Protein AF-A0A971NUX9-F1 (afdb_monomer)

Sequence (114 aa):
MGYSESRTAERAVGTKKGRVLIMQSSAEVLGSEVVYRLYRAKQAGEYVYLIYAGYKRERVYCAAGKSRDMAESIFSAVVKGRVTPCTLPCIVSDLLPDAAEEEAAVFEMYYKAN

Structure (mmCIF, N/CA/C/O backbone):
data_AF-A0A971NUX9-F1
#
_entry.id   AF-A0A971NUX9-F1
#
loop_
_atom_site.group_PDB
_atom_site.id
_atom_site.type_symbol
_atom_site.label_atom_id
_atom_site.label_alt_id
_atom_site.label_comp_id
_atom_site.label_asym_id
_atom_site.label_entity_id
_atom_site.label_seq_id
_atom_site.pdbx_PDB_ins_code
_atom_site.Cartn_x
_atom_site.Cartn_y
_atom_site.Cartn_z
_atom_site.occupancy
_atom_site.B_iso_or_equiv
_atom_site.auth_seq_id
_atom_site.auth_comp_id
_atom_site.auth_asym_id
_atom_site.auth_atom_id
_atom_site.pdbx_PDB_model_num
ATOM 1 N N . MET A 1 1 ? 22.437 -26.660 16.189 1.00 40.50 1 MET A N 1
ATOM 2 C CA . MET A 1 1 ? 21.666 -26.104 15.056 1.00 40.50 1 MET A CA 1
ATOM 3 C C . MET A 1 1 ? 20.759 -25.023 15.617 1.00 40.50 1 MET A C 1
ATOM 5 O O . MET A 1 1 ? 19.780 -25.350 16.269 1.00 40.50 1 MET A O 1
ATOM 9 N N . GLY A 1 2 ? 21.177 -23.760 15.517 1.00 33.19 2 GLY A N 1
ATOM 10 C CA . GLY A 1 2 ? 20.457 -22.628 16.102 1.00 33.19 2 GLY A CA 1
ATOM 11 C C . GLY A 1 2 ? 19.530 -21.994 15.073 1.00 33.19 2 GLY A C 1
ATOM 12 O O . GLY A 1 2 ? 20.000 -21.538 14.035 1.00 33.19 2 GLY A O 1
ATOM 13 N N . TYR A 1 3 ? 18.232 -21.966 15.363 1.00 34.09 3 TYR A N 1
ATOM 14 C CA . TYR A 1 3 ? 17.272 -21.148 14.631 1.00 34.09 3 TYR A CA 1
ATOM 15 C C . TYR A 1 3 ? 17.392 -19.711 15.145 1.00 34.09 3 TYR A C 1
ATOM 17 O O . TYR A 1 3 ? 17.037 -19.413 16.283 1.00 34.09 3 TYR A O 1
ATOM 25 N N . SER A 1 4 ? 17.957 -18.830 14.321 1.00 38.81 4 SER A N 1
ATOM 26 C CA . SER A 1 4 ? 17.945 -17.389 14.560 1.00 38.81 4 SER A CA 1
ATOM 27 C C . SER A 1 4 ? 16.582 -16.847 14.135 1.00 38.81 4 SER A C 1
ATOM 29 O O . SER A 1 4 ? 16.352 -16.527 12.970 1.00 38.81 4 SER A O 1
ATOM 31 N N . GLU A 1 5 ? 15.661 -16.755 15.092 1.00 40.62 5 GLU A N 1
ATOM 32 C CA . GLU A 1 5 ? 14.496 -15.882 14.975 1.00 40.62 5 GLU A CA 1
ATOM 33 C C . GLU A 1 5 ? 14.987 -14.432 15.026 1.00 40.62 5 GLU A C 1
ATOM 35 O O . GLU A 1 5 ? 15.156 -13.831 16.089 1.00 40.62 5 GLU A O 1
ATOM 40 N N . SER A 1 6 ? 15.251 -13.859 13.854 1.00 41.44 6 SER A N 1
ATOM 41 C CA . SER A 1 6 ? 15.461 -12.421 13.715 1.00 41.44 6 SER A CA 1
ATOM 42 C C . SER A 1 6 ? 14.126 -11.710 13.936 1.00 41.44 6 SER A C 1
ATOM 44 O O . SER A 1 6 ? 13.395 -11.402 12.999 1.00 41.44 6 SER A O 1
ATOM 46 N N . ARG A 1 7 ? 13.786 -11.472 15.207 1.00 37.00 7 ARG A N 1
ATOM 47 C CA . ARG A 1 7 ? 12.741 -10.526 15.609 1.00 37.00 7 ARG A CA 1
ATOM 48 C C . ARG A 1 7 ? 13.240 -9.119 15.297 1.00 37.00 7 ARG A C 1
ATOM 50 O O . ARG A 1 7 ? 13.828 -8.455 16.150 1.00 37.00 7 ARG A O 1
ATOM 57 N N . THR A 1 8 ? 13.026 -8.666 14.068 1.00 39.88 8 THR A N 1
ATOM 58 C CA . THR A 1 8 ? 13.228 -7.264 13.708 1.00 39.88 8 THR A CA 1
ATOM 59 C C . THR A 1 8 ? 12.157 -6.451 14.425 1.00 39.88 8 THR A C 1
ATOM 61 O O . THR A 1 8 ? 11.031 -6.321 13.959 1.00 39.88 8 THR A O 1
ATOM 64 N N . ALA A 1 9 ? 12.489 -5.954 15.615 1.00 36.78 9 ALA A N 1
ATOM 65 C CA . ALA A 1 9 ? 11.682 -4.977 16.322 1.00 36.78 9 ALA A CA 1
ATOM 66 C C . ALA A 1 9 ? 11.642 -3.691 15.480 1.00 36.78 9 ALA A C 1
ATOM 68 O O . ALA A 1 9 ? 12.555 -2.864 15.541 1.00 36.78 9 ALA A O 1
ATOM 69 N N . GLU A 1 10 ? 10.601 -3.545 14.659 1.00 39.03 10 GLU A N 1
ATOM 70 C CA . GLU A 1 10 ? 10.302 -2.321 13.923 1.00 39.03 10 GLU A CA 1
ATOM 71 C C . GLU A 1 10 ? 10.080 -1.189 14.933 1.00 39.03 10 GLU A C 1
ATOM 73 O O . GLU A 1 10 ? 9.022 -1.037 15.548 1.00 39.03 10 GLU A O 1
ATOM 78 N N . ARG A 1 11 ? 11.128 -0.384 15.144 1.00 37.56 11 ARG A N 1
ATOM 79 C CA . ARG A 1 11 ? 11.009 0.918 15.794 1.00 37.56 11 ARG A CA 1
ATOM 80 C C . ARG A 1 11 ? 10.083 1.763 14.931 1.00 37.56 11 ARG A C 1
ATOM 82 O O . ARG A 1 11 ? 10.495 2.317 13.919 1.00 37.56 11 ARG A O 1
ATOM 89 N N . ALA A 1 12 ? 8.840 1.858 15.374 1.00 43.50 12 ALA A N 1
ATOM 90 C CA . ALA A 1 12 ? 7.832 2.809 14.945 1.00 43.50 12 ALA A CA 1
ATOM 91 C C . ALA A 1 12 ? 8.410 4.240 14.907 1.00 43.50 12 ALA A C 1
ATOM 93 O O . ALA A 1 12 ? 8.387 4.966 15.903 1.00 43.50 12 ALA A O 1
ATOM 94 N N . VAL A 1 13 ? 8.954 4.660 13.761 1.00 48.12 13 VAL A N 1
ATOM 95 C CA . VAL A 1 13 ? 9.439 6.032 13.572 1.00 48.12 13 VAL A CA 1
ATOM 96 C C . VAL A 1 13 ? 8.214 6.922 13.392 1.00 48.12 13 VAL A C 1
ATOM 98 O O . VAL A 1 13 ? 7.564 6.928 12.343 1.00 48.12 13 VAL A O 1
ATOM 101 N N . GLY A 1 14 ? 7.863 7.650 14.452 1.00 40.53 14 GLY A N 1
ATOM 102 C CA . GLY A 1 14 ? 6.838 8.683 14.406 1.00 40.53 14 GLY A CA 1
ATOM 103 C C . GLY A 1 14 ? 7.258 9.787 13.439 1.00 40.53 14 GLY A C 1
ATOM 104 O O . GLY A 1 14 ? 8.261 10.468 13.640 1.00 40.53 14 GLY A O 1
ATOM 105 N N . THR A 1 15 ? 6.501 9.966 12.363 1.00 53.19 15 THR A N 1
ATOM 106 C CA . THR A 1 15 ? 6.689 11.091 11.441 1.00 53.19 15 THR A CA 1
ATOM 107 C C . THR A 1 15 ? 6.042 12.352 12.024 1.00 53.19 15 THR A C 1
ATOM 109 O O . THR A 1 15 ? 5.046 12.262 12.744 1.00 53.19 15 THR A O 1
ATOM 112 N N . LYS A 1 16 ? 6.550 13.546 11.671 1.00 50.31 16 LYS A N 1
ATOM 113 C CA . LYS A 1 16 ? 6.069 14.872 12.141 1.00 50.31 16 LYS A CA 1
ATOM 114 C C . LYS A 1 16 ? 4.555 15.142 11.958 1.00 50.31 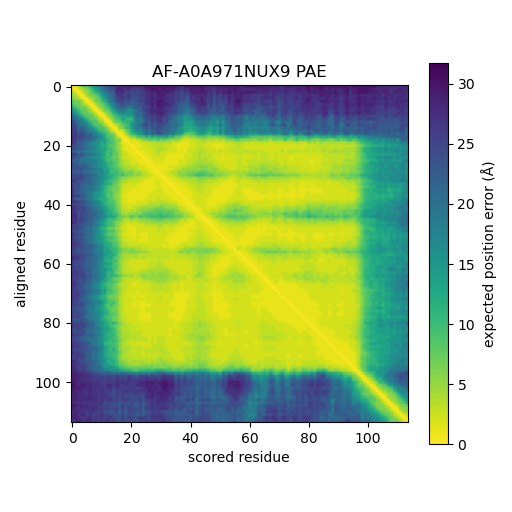16 LYS A C 1
ATOM 116 O O . LYS A 1 16 ? 4.074 16.173 12.403 1.00 50.31 16 LYS A O 1
ATOM 121 N N . LYS A 1 17 ? 3.800 14.244 11.310 1.00 60.34 17 LYS A N 1
ATOM 122 C CA . LYS A 1 17 ? 2.355 14.350 11.033 1.00 60.34 17 LYS A CA 1
ATOM 123 C C . LYS A 1 17 ? 1.483 13.369 11.838 1.00 60.34 17 LYS A C 1
ATOM 125 O O . LYS A 1 17 ? 0.375 13.064 11.410 1.00 60.34 17 LYS A O 1
ATOM 130 N N . GLY A 1 18 ? 1.977 12.820 12.952 1.00 73.75 18 GLY A N 1
ATOM 131 C CA . GLY A 1 18 ? 1.192 11.895 13.787 1.00 73.75 18 GLY A CA 1
ATOM 132 C C . GLY A 1 18 ? 0.951 10.522 13.145 1.00 73.75 18 GLY A C 1
ATOM 133 O O . GLY A 1 18 ? 0.031 9.806 13.535 1.00 73.75 18 GLY A O 1
ATOM 134 N N . ARG A 1 19 ? 1.772 10.152 12.152 1.00 84.25 19 ARG A N 1
ATOM 135 C CA . ARG A 1 19 ? 1.749 8.831 11.511 1.00 84.25 19 ARG A CA 1
ATOM 136 C C . ARG A 1 19 ? 2.948 8.029 11.975 1.00 84.25 19 ARG A C 1
ATOM 138 O O . ARG A 1 19 ? 4.073 8.534 11.949 1.00 84.25 19 ARG A O 1
ATOM 145 N N . VAL A 1 20 ? 2.704 6.788 12.348 1.00 91.00 20 VAL A N 1
ATOM 146 C CA . VAL A 1 20 ? 3.720 5.828 12.753 1.00 91.00 20 VAL A CA 1
ATOM 147 C C . VAL A 1 20 ? 4.027 4.934 11.563 1.00 91.00 20 VAL A C 1
ATOM 149 O O . VAL A 1 20 ? 3.115 4.287 11.054 1.00 91.00 20 VAL A O 1
ATOM 152 N N . LEU A 1 21 ? 5.278 4.917 11.099 1.00 93.94 21 LEU A N 1
ATOM 153 C CA . LEU A 1 21 ? 5.710 3.946 10.093 1.00 93.94 21 LEU A CA 1
ATOM 154 C C . LEU A 1 21 ? 5.670 2.547 10.713 1.00 93.94 21 LEU A C 1
ATOM 156 O O . LEU A 1 21 ? 6.271 2.339 11.766 1.00 93.94 21 LEU A O 1
ATOM 160 N N . ILE A 1 22 ? 4.940 1.639 10.072 1.00 94.44 22 ILE A N 1
ATOM 161 C CA . ILE A 1 22 ? 4.872 0.229 10.450 1.00 94.44 22 ILE A CA 1
ATOM 162 C C . ILE A 1 22 ? 5.873 -0.529 9.596 1.00 94.44 22 ILE A C 1
ATOM 164 O O . ILE A 1 22 ? 6.849 -0.984 10.158 1.00 94.44 22 ILE A O 1
ATOM 168 N N . MET A 1 23 ? 5.701 -0.530 8.267 1.00 94.50 23 MET A N 1
ATOM 169 C CA . MET A 1 23 ? 6.547 -1.281 7.329 1.00 94.50 23 MET A CA 1
ATOM 170 C C . MET A 1 23 ? 7.013 -0.418 6.158 1.00 94.50 23 MET A C 1
ATOM 172 O O . MET A 1 23 ? 6.346 0.547 5.767 1.00 94.50 23 MET A O 1
ATOM 176 N N . GLN A 1 24 ? 8.130 -0.802 5.541 1.00 96.56 24 GLN A N 1
ATOM 177 C CA . GLN A 1 24 ? 8.620 -0.219 4.294 1.00 96.56 24 GLN A CA 1
ATOM 178 C C . GLN A 1 24 ? 9.132 -1.314 3.356 1.00 96.56 24 GLN A C 1
ATOM 180 O O . GLN A 1 24 ? 9.759 -2.275 3.791 1.00 96.56 24 GLN A O 1
ATOM 185 N N . SER A 1 25 ? 8.904 -1.133 2.059 1.00 97.19 25 SER A N 1
ATOM 186 C CA . SER A 1 25 ? 9.489 -1.961 1.007 1.00 97.19 25 SER A CA 1
ATOM 187 C C . SER A 1 25 ? 9.759 -1.118 -0.240 1.00 97.19 25 SER A C 1
ATOM 189 O O . SER A 1 25 ? 9.328 0.037 -0.323 1.00 97.19 25 SER A O 1
ATOM 191 N N . SER A 1 26 ? 10.458 -1.683 -1.214 1.00 95.56 26 SER A N 1
ATOM 192 C CA . SER A 1 26 ? 10.591 -1.094 -2.540 1.00 95.56 26 SER A CA 1
ATOM 193 C C . SER A 1 26 ? 10.604 -2.163 -3.627 1.00 95.56 26 SER A C 1
ATOM 195 O O . SER A 1 26 ? 10.875 -3.336 -3.369 1.00 95.56 26 SER A O 1
ATOM 197 N N . ALA A 1 27 ? 10.243 -1.763 -4.844 1.00 93.94 27 ALA A N 1
ATOM 198 C CA . ALA A 1 27 ? 10.303 -2.621 -6.021 1.00 93.94 27 ALA A CA 1
ATOM 199 C C . ALA A 1 27 ? 10.708 -1.808 -7.251 1.00 93.94 27 ALA A C 1
ATOM 201 O O . ALA A 1 27 ? 10.380 -0.628 -7.357 1.00 93.94 27 ALA A O 1
ATOM 202 N N . GLU A 1 28 ? 11.377 -2.446 -8.205 1.00 94.12 28 GLU A N 1
ATOM 203 C CA . GLU A 1 28 ? 11.738 -1.814 -9.471 1.00 94.12 28 GLU A CA 1
ATOM 204 C C . GLU A 1 28 ? 10.615 -1.969 -10.509 1.00 94.12 28 GLU A C 1
ATOM 206 O O . GLU A 1 28 ? 10.140 -3.079 -10.782 1.00 94.12 28 GLU A O 1
ATOM 211 N N . VAL A 1 29 ? 10.198 -0.846 -11.101 1.00 91.06 29 VAL A N 1
ATOM 212 C CA . VAL A 1 29 ? 9.187 -0.773 -12.163 1.00 91.06 29 VAL A CA 1
ATOM 213 C C . VAL A 1 29 ? 9.697 0.115 -13.292 1.00 91.06 29 VAL A C 1
ATOM 215 O O . VAL A 1 29 ? 9.933 1.311 -13.106 1.00 91.06 29 VAL A O 1
ATOM 218 N N . LEU A 1 30 ? 9.852 -0.471 -14.484 1.00 88.81 30 LEU A N 1
ATOM 219 C CA . LEU A 1 30 ? 10.307 0.221 -15.699 1.00 88.81 30 LEU A CA 1
ATOM 220 C C . LEU A 1 30 ? 11.596 1.043 -15.472 1.00 88.81 30 LEU A C 1
ATOM 222 O O . LEU A 1 30 ? 11.673 2.211 -15.858 1.00 88.81 30 LEU A O 1
ATOM 226 N N . GLY A 1 31 ? 12.586 0.449 -14.796 1.00 89.88 31 GLY A N 1
ATOM 227 C CA . GLY A 1 31 ? 13.889 1.075 -14.537 1.00 89.88 31 GLY A CA 1
ATOM 228 C C . GLY A 1 31 ? 13.860 2.204 -13.502 1.00 89.88 31 GLY A C 1
ATOM 229 O O . GLY A 1 31 ? 14.701 3.100 -13.522 1.00 89.88 31 GLY A O 1
ATOM 230 N N . SER A 1 32 ? 12.854 2.246 -12.630 1.00 92.50 32 SER A N 1
ATOM 231 C CA . SER A 1 32 ? 12.783 3.208 -11.528 1.00 92.50 32 SER A CA 1
ATOM 232 C C . SER A 1 32 ? 12.212 2.552 -10.276 1.00 92.50 32 SER A C 1
ATOM 234 O O . SER A 1 32 ? 11.390 1.642 -10.357 1.00 92.50 32 SER A O 1
ATOM 236 N N . GLU A 1 33 ? 12.647 3.019 -9.110 1.00 95.00 33 GLU A N 1
ATOM 237 C CA . GLU A 1 33 ? 12.195 2.489 -7.826 1.00 95.00 33 GLU A CA 1
ATOM 238 C C . GLU A 1 33 ? 10.798 3.017 -7.470 1.00 95.00 33 GLU A C 1
ATOM 240 O O . GLU A 1 33 ? 10.525 4.221 -7.539 1.00 95.00 33 GLU A O 1
ATOM 245 N N . VAL A 1 34 ? 9.920 2.104 -7.058 1.00 95.75 34 VAL A N 1
ATOM 246 C CA . VAL A 1 34 ? 8.693 2.407 -6.324 1.00 95.75 34 VAL A CA 1
ATOM 247 C C . VAL A 1 34 ? 8.957 2.156 -4.844 1.00 95.75 34 VAL A C 1
ATOM 249 O O . VAL A 1 34 ? 9.335 1.051 -4.460 1.00 95.75 34 VAL A O 1
ATOM 252 N N . VAL A 1 35 ? 8.726 3.163 -4.008 1.00 96.69 35 VAL A N 1
ATOM 253 C CA . VAL A 1 35 ? 8.846 3.062 -2.549 1.00 96.69 35 VAL A CA 1
ATOM 254 C C . VAL A 1 35 ? 7.463 2.874 -1.943 1.00 96.69 35 VAL A C 1
ATOM 256 O O . VAL A 1 35 ? 6.595 3.734 -2.110 1.00 96.69 35 VAL A O 1
ATOM 259 N N . TYR A 1 36 ? 7.289 1.803 -1.175 1.00 96.88 36 TYR A N 1
ATOM 260 C CA . TYR A 1 36 ? 6.056 1.479 -0.466 1.00 96.88 36 TYR A CA 1
ATOM 261 C C . TYR A 1 36 ? 6.233 1.667 1.032 1.00 96.88 36 TYR A C 1
ATOM 263 O O . TYR A 1 36 ? 7.239 1.241 1.604 1.00 96.88 36 TYR A O 1
ATOM 271 N N . ARG A 1 37 ? 5.250 2.271 1.699 1.00 97.31 37 ARG A N 1
ATOM 272 C CA . ARG A 1 37 ? 5.251 2.391 3.162 1.00 97.31 37 ARG A CA 1
ATOM 273 C C . ARG A 1 37 ? 3.867 2.154 3.732 1.00 97.31 37 ARG A C 1
ATOM 275 O O . ARG A 1 37 ? 2.901 2.723 3.236 1.00 97.31 37 ARG A O 1
ATOM 282 N N . LEU A 1 38 ? 3.788 1.374 4.800 1.00 96.00 38 LEU A N 1
ATOM 283 C CA . LEU A 1 38 ? 2.578 1.207 5.591 1.00 96.00 38 LEU A CA 1
ATOM 284 C C . LEU A 1 38 ? 2.680 2.073 6.841 1.00 96.00 38 LEU A C 1
ATOM 286 O O . LEU A 1 38 ? 3.637 1.969 7.608 1.00 96.00 38 LEU A O 1
ATOM 290 N N . TYR A 1 39 ? 1.680 2.913 7.065 1.00 95.00 39 TYR A N 1
ATOM 291 C CA . TYR A 1 39 ? 1.591 3.779 8.228 1.00 95.00 39 TYR A CA 1
ATOM 292 C C . TYR A 1 39 ? 0.355 3.457 9.058 1.00 95.00 39 TYR A C 1
ATOM 294 O O . TYR A 1 39 ? -0.703 3.177 8.508 1.00 95.00 39 TYR A O 1
ATOM 302 N N . ARG A 1 40 ? 0.456 3.629 10.376 1.00 93.44 40 ARG A N 1
ATOM 303 C CA . ARG A 1 40 ? -0.692 3.774 11.274 1.00 93.44 40 ARG A CA 1
ATOM 304 C C . ARG A 1 40 ? -0.877 5.250 11.607 1.00 93.44 40 ARG A C 1
ATOM 306 O O . ARG A 1 40 ? 0.061 5.901 12.072 1.00 93.44 40 ARG A O 1
ATOM 313 N N . ALA A 1 41 ? -2.069 5.784 11.397 1.00 90.31 41 ALA A N 1
ATOM 314 C CA . ALA A 1 41 ? -2.429 7.159 11.726 1.00 90.31 41 ALA A CA 1
ATOM 315 C C . ALA A 1 41 ? -3.639 7.170 12.663 1.00 90.31 41 ALA A C 1
ATOM 317 O O . ALA A 1 41 ? -4.459 6.261 12.617 1.00 90.31 41 ALA A O 1
ATOM 318 N N . LYS A 1 42 ? -3.752 8.195 13.511 1.00 86.94 42 LYS A N 1
ATOM 319 C CA . LYS A 1 42 ? -4.971 8.435 14.290 1.00 86.94 42 LYS A CA 1
ATOM 320 C C . LYS A 1 42 ? -5.828 9.467 13.555 1.00 86.94 42 LYS A C 1
ATOM 322 O O . LYS A 1 42 ? -5.345 10.571 13.307 1.00 86.94 42 LYS A O 1
ATOM 327 N N . GLN A 1 43 ? -7.059 9.120 13.194 1.00 79.31 43 GLN A N 1
ATOM 328 C CA . GLN A 1 43 ? -8.032 10.002 12.541 1.00 79.31 43 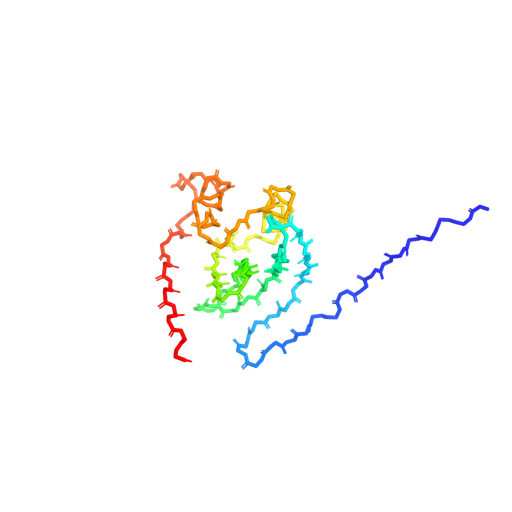GLN A CA 1
ATOM 329 C C . GLN A 1 43 ? -9.358 9.937 13.297 1.00 79.31 43 GLN A C 1
ATOM 331 O O . GLN A 1 43 ? -9.813 8.853 13.632 1.0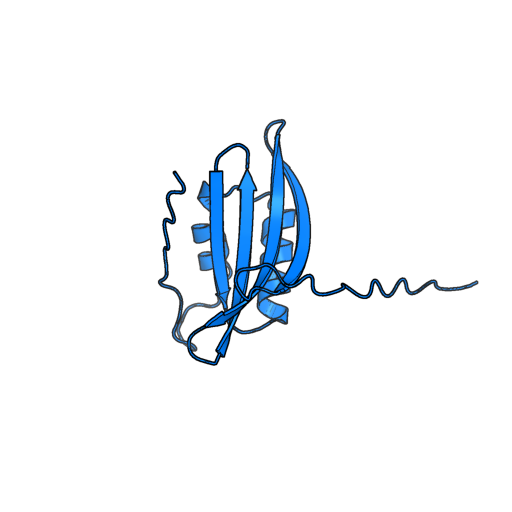0 79.31 43 GLN A O 1
ATOM 336 N N . ALA A 1 44 ? -9.947 11.094 13.613 1.00 80.81 44 ALA A N 1
ATOM 337 C CA . ALA A 1 44 ? -11.228 11.194 14.330 1.00 80.81 44 ALA A CA 1
ATOM 338 C C . ALA A 1 44 ? -11.328 10.348 15.626 1.00 80.81 44 ALA A C 1
ATOM 340 O O . ALA A 1 44 ? -12.406 9.932 16.024 1.00 80.81 44 ALA A O 1
ATOM 341 N N . GLY A 1 45 ? -10.201 10.103 16.306 1.00 81.44 45 GLY A N 1
ATOM 342 C CA . GLY A 1 45 ? -10.152 9.283 17.524 1.00 81.44 45 GLY A CA 1
ATOM 343 C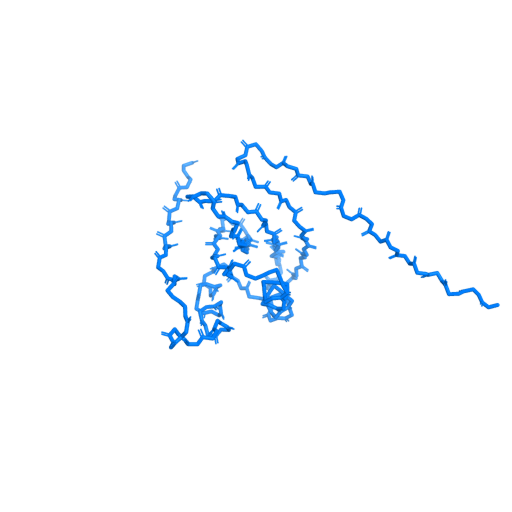 C . GLY A 1 45 ? -9.814 7.809 17.290 1.00 81.44 45 GLY A C 1
ATOM 344 O O . GLY A 1 45 ? -9.344 7.160 18.224 1.00 81.44 45 GLY A O 1
ATOM 345 N N . GLU A 1 46 ? -9.915 7.323 16.056 1.00 83.94 46 GLU A N 1
ATOM 346 C CA . GLU A 1 46 ? -9.665 5.932 15.674 1.00 83.94 46 GLU A CA 1
ATOM 347 C C . GLU A 1 46 ? -8.310 5.749 14.984 1.00 83.94 46 GLU A C 1
ATOM 349 O O . GLU A 1 46 ? -7.717 6.697 14.462 1.00 83.94 46 GLU A O 1
ATOM 354 N N . TYR A 1 47 ? -7.795 4.519 14.989 1.00 87.62 47 TYR A N 1
ATOM 355 C CA . TYR A 1 47 ? -6.600 4.169 14.227 1.00 87.62 47 TYR A CA 1
ATOM 356 C C . TYR A 1 47 ? -6.982 3.686 12.831 1.00 87.62 47 TYR A C 1
ATOM 358 O O . TYR A 1 47 ? -7.798 2.784 12.678 1.00 87.62 47 TYR A O 1
ATOM 366 N N . VAL A 1 48 ? -6.334 4.263 11.824 1.00 90.75 48 VAL A N 1
ATOM 367 C CA . VAL A 1 48 ? -6.465 3.875 10.419 1.00 90.75 48 VAL A CA 1
ATOM 368 C C . VAL A 1 48 ? -5.095 3.553 9.842 1.00 90.75 48 VAL A C 1
ATOM 370 O O . VAL A 1 48 ? -4.079 4.154 10.222 1.00 90.75 48 VAL A O 1
ATOM 373 N N . TYR A 1 49 ? -5.065 2.610 8.909 1.00 93.00 49 TYR A N 1
ATOM 374 C CA . TYR A 1 49 ? -3.853 2.196 8.221 1.00 93.00 49 TYR A CA 1
ATOM 375 C C . TYR A 1 49 ? -3.809 2.798 6.820 1.00 93.00 49 TYR A C 1
ATOM 377 O O . TYR A 1 49 ? -4.791 2.783 6.082 1.00 93.00 49 TYR A O 1
ATOM 385 N N . LEU A 1 50 ? -2.661 3.372 6.464 1.00 93.38 50 LEU A N 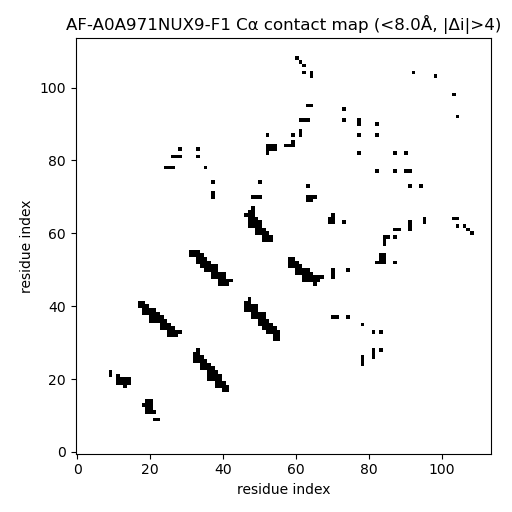1
ATOM 386 C CA . LEU A 1 50 ? -2.451 4.078 5.205 1.00 93.38 50 LEU A CA 1
ATOM 387 C C . LEU A 1 50 ? -1.278 3.454 4.456 1.00 93.38 50 LEU A C 1
ATOM 389 O O . LEU A 1 50 ? -0.165 3.402 4.984 1.00 93.38 50 LEU A O 1
ATOM 393 N N . ILE A 1 51 ? -1.508 3.059 3.210 1.00 94.81 51 ILE A N 1
ATOM 394 C CA . ILE A 1 51 ? -0.467 2.622 2.285 1.00 94.81 51 ILE A CA 1
ATOM 395 C C . ILE A 1 51 ? -0.024 3.825 1.462 1.00 94.81 51 ILE A C 1
ATOM 397 O O . ILE A 1 51 ? -0.827 4.528 0.857 1.00 94.81 51 ILE A O 1
ATOM 401 N N . TYR A 1 52 ? 1.275 4.064 1.447 1.00 94.88 52 TYR A N 1
ATOM 402 C CA . TYR A 1 52 ? 1.941 5.022 0.587 1.00 94.88 52 TYR A CA 1
ATOM 403 C C . TYR A 1 52 ? 2.646 4.281 -0.541 1.00 94.88 52 TYR A C 1
ATOM 405 O O . TYR A 1 52 ? 3.384 3.336 -0.262 1.00 94.88 52 TYR A O 1
ATOM 413 N N . ALA A 1 53 ? 2.497 4.766 -1.770 1.00 93.94 53 ALA A N 1
ATOM 414 C CA . ALA A 1 53 ? 3.374 4.420 -2.882 1.00 93.94 53 ALA A CA 1
ATOM 415 C C . ALA A 1 53 ? 3.949 5.700 -3.490 1.00 93.94 53 ALA A C 1
ATOM 417 O O . ALA A 1 53 ? 3.214 6.654 -3.761 1.00 93.94 53 ALA A O 1
ATOM 418 N N . GLY A 1 54 ? 5.261 5.723 -3.709 1.00 94.75 54 GLY A N 1
ATOM 419 C CA . GLY A 1 54 ? 5.956 6.801 -4.406 1.00 94.75 54 GLY A CA 1
ATOM 420 C C . GLY A 1 54 ? 6.751 6.261 -5.585 1.00 94.75 54 GLY A C 1
ATOM 421 O O . GLY A 1 54 ? 7.515 5.320 -5.408 1.00 94.75 54 GLY A O 1
ATOM 422 N N . TYR A 1 55 ? 6.592 6.864 -6.760 1.00 93.44 55 TYR A N 1
ATOM 423 C CA . TYR A 1 55 ? 7.302 6.502 -7.986 1.00 93.44 55 TYR A CA 1
ATOM 424 C C . TYR A 1 55 ? 7.674 7.767 -8.759 1.00 93.44 55 TYR A C 1
ATOM 426 O O . TYR A 1 55 ? 6.807 8.558 -9.132 1.00 93.44 55 TYR A O 1
ATOM 434 N N . LYS A 1 56 ? 8.971 7.976 -9.011 1.00 90.00 56 LYS A N 1
ATOM 435 C CA . LYS A 1 56 ? 9.499 9.212 -9.619 1.00 90.00 56 LYS A CA 1
ATOM 436 C C . LYS A 1 56 ? 8.996 10.460 -8.869 1.00 90.00 56 LYS A C 1
ATOM 438 O O . LYS A 1 56 ? 9.370 10.678 -7.720 1.00 90.00 56 LYS A O 1
ATOM 443 N N . ARG A 1 57 ? 8.173 11.294 -9.513 1.00 89.81 57 ARG A N 1
ATOM 444 C CA . ARG A 1 57 ? 7.589 12.519 -8.931 1.00 89.81 57 ARG A CA 1
ATOM 445 C C . ARG A 1 57 ? 6.171 12.309 -8.396 1.00 89.81 57 ARG A C 1
ATOM 447 O O . ARG A 1 57 ? 5.612 13.223 -7.795 1.00 89.81 57 ARG A O 1
ATOM 454 N N . GLU A 1 58 ? 5.599 11.127 -8.599 1.00 90.69 58 GLU A N 1
ATOM 455 C CA . GLU A 1 58 ? 4.247 10.794 -8.174 1.00 90.69 58 GLU A CA 1
ATOM 456 C C . GLU A 1 58 ? 4.252 10.114 -6.815 1.00 90.69 58 GLU A C 1
ATOM 458 O O . GLU A 1 58 ? 5.131 9.315 -6.481 1.00 90.69 58 GLU A O 1
ATOM 463 N N . ARG A 1 59 ? 3.243 10.441 -6.015 1.00 91.81 59 ARG A N 1
ATOM 464 C CA . ARG A 1 59 ? 3.050 9.847 -4.703 1.00 91.81 59 ARG A CA 1
ATOM 465 C C . ARG A 1 59 ? 1.583 9.840 -4.334 1.00 91.81 59 ARG A C 1
ATOM 467 O O . ARG A 1 59 ? 0.903 10.850 -4.504 1.00 91.81 59 ARG A O 1
ATOM 474 N N . VAL A 1 60 ? 1.131 8.727 -3.781 1.00 91.38 60 VAL A N 1
ATOM 475 C CA . VAL A 1 60 ? -0.256 8.533 -3.360 1.00 91.38 60 VAL A CA 1
ATOM 476 C C . VAL A 1 60 ? -0.269 7.907 -1.975 1.00 91.38 60 VAL A C 1
ATOM 478 O O . VAL A 1 60 ? 0.601 7.110 -1.627 1.00 91.38 60 VAL A O 1
ATOM 481 N N . TYR A 1 61 ? -1.257 8.309 -1.182 1.00 90.44 61 TYR A N 1
ATOM 482 C CA . TYR A 1 61 ? -1.650 7.625 0.040 1.00 90.44 61 TYR A CA 1
ATOM 483 C C . TYR A 1 61 ? -3.043 7.044 -0.180 1.00 90.44 61 TYR A C 1
ATOM 485 O O . TYR A 1 61 ? -3.917 7.751 -0.673 1.00 90.44 61 TYR A O 1
ATOM 493 N N . CYS A 1 62 ? -3.247 5.796 0.213 1.00 89.56 62 CYS A N 1
ATOM 494 C CA . CYS A 1 62 ? -4.533 5.117 0.154 1.00 89.56 62 CYS A CA 1
ATOM 495 C C . CYS A 1 62 ? -4.836 4.482 1.516 1.00 89.56 62 CYS A C 1
ATOM 497 O O . CYS A 1 62 ? -3.923 3.996 2.187 1.00 89.56 62 CYS A O 1
ATOM 499 N N . ALA A 1 63 ? -6.092 4.532 1.955 1.00 90.38 63 ALA A N 1
ATOM 500 C CA . ALA A 1 63 ? -6.511 3.902 3.201 1.00 90.38 63 ALA A CA 1
ATOM 501 C C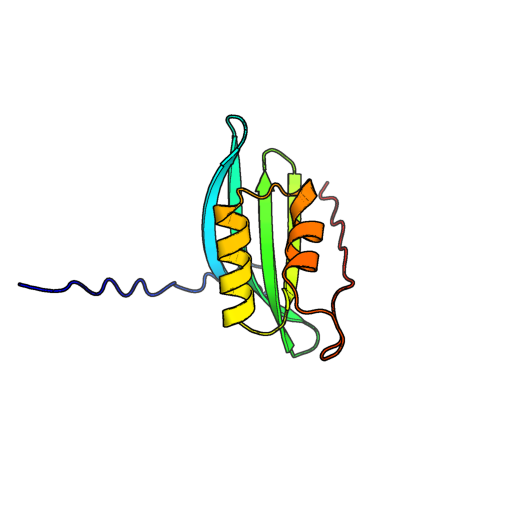 . ALA A 1 63 ? -6.723 2.400 2.986 1.00 90.38 63 ALA A C 1
ATOM 503 O O . ALA A 1 63 ? -7.389 2.003 2.040 1.00 90.38 63 ALA A O 1
ATOM 504 N N . ALA A 1 64 ? -6.166 1.582 3.877 1.00 88.62 64 ALA A N 1
ATOM 505 C CA . ALA A 1 64 ? -6.268 0.121 3.850 1.00 88.62 64 ALA A CA 1
ATOM 506 C C . ALA A 1 64 ? -7.154 -0.421 4.990 1.00 88.62 64 ALA A C 1
ATOM 508 O O . ALA A 1 64 ? -7.021 -1.571 5.396 1.00 88.62 64 ALA A O 1
ATOM 509 N N . GLY A 1 65 ? -8.023 0.433 5.542 1.00 87.44 65 GLY A N 1
ATOM 510 C CA . GLY A 1 65 ? -8.943 0.096 6.627 1.00 87.44 65 GLY A CA 1
ATOM 511 C C . GLY A 1 65 ? -8.385 0.307 8.040 1.00 87.44 65 GLY A C 1
ATOM 512 O O . GLY A 1 65 ? -7.384 1.003 8.259 1.00 87.44 65 GLY A O 1
ATOM 513 N N . LYS A 1 66 ? -9.088 -0.270 9.022 1.00 88.62 66 LYS A N 1
ATOM 514 C CA . LYS A 1 66 ? -8.790 -0.157 10.465 1.00 88.62 66 LYS A CA 1
ATOM 515 C C . LYS A 1 66 ? -8.057 -1.381 11.030 1.00 88.62 66 LYS A C 1
ATOM 517 O O . LYS A 1 66 ? -7.403 -1.272 12.065 1.00 88.62 66 LYS A O 1
ATOM 522 N N . SER A 1 67 ? -8.135 -2.531 10.358 1.00 91.25 67 SER A N 1
ATOM 523 C CA . SER A 1 67 ? -7.463 -3.764 10.781 1.00 91.25 67 SER A CA 1
ATOM 524 C C . SER A 1 67 ? -5.997 -3.776 10.353 1.00 91.25 67 SER A C 1
ATOM 526 O O . SER A 1 67 ? -5.672 -3.569 9.183 1.00 91.25 67 SER A O 1
ATOM 528 N N . ARG A 1 68 ? -5.104 -4.060 11.309 1.00 92.19 68 ARG A N 1
ATOM 529 C CA . ARG A 1 68 ? -3.665 -4.176 11.053 1.00 92.19 68 ARG A CA 1
ATOM 530 C C . ARG A 1 68 ? -3.355 -5.324 10.099 1.00 92.19 68 ARG A C 1
ATOM 532 O O . ARG A 1 68 ? -2.652 -5.111 9.119 1.00 92.19 68 ARG A O 1
ATOM 539 N N . ASP A 1 69 ? -3.881 -6.510 10.388 1.00 92.50 69 ASP A N 1
ATOM 540 C CA . ASP A 1 69 ? -3.557 -7.736 9.652 1.00 92.50 69 ASP A CA 1
ATOM 541 C C . ASP A 1 69 ? -4.034 -7.641 8.200 1.00 92.50 69 ASP A C 1
ATOM 543 O O . ASP A 1 69 ? -3.323 -8.015 7.265 1.00 92.50 69 ASP A O 1
ATOM 547 N N . MET A 1 70 ? -5.212 -7.043 7.999 1.00 92.44 70 MET A N 1
ATOM 548 C CA . MET A 1 70 ? -5.730 -6.738 6.669 1.00 92.44 70 MET A CA 1
ATOM 549 C C . MET A 1 70 ? -4.813 -5.756 5.936 1.00 92.44 70 MET A C 1
ATOM 551 O O . MET A 1 70 ? -4.415 -6.017 4.802 1.00 92.44 70 MET A O 1
ATOM 555 N N . ALA A 1 71 ? -4.417 -4.661 6.587 1.00 93.88 71 ALA A N 1
ATOM 556 C CA . ALA A 1 71 ? -3.547 -3.666 5.975 1.00 93.88 71 ALA A CA 1
ATOM 557 C C . ALA A 1 71 ? -2.157 -4.224 5.616 1.00 93.88 71 ALA A C 1
ATOM 559 O O . ALA A 1 71 ? -1.616 -3.874 4.567 1.00 93.88 71 ALA A O 1
ATOM 560 N N . GLU A 1 72 ? -1.584 -5.108 6.438 1.00 95.31 72 GLU A N 1
ATOM 561 C CA . GLU A 1 72 ? -0.318 -5.800 6.147 1.00 95.31 72 GLU A CA 1
ATOM 562 C C . GLU A 1 72 ? -0.456 -6.801 4.983 1.00 95.31 72 GLU A C 1
ATOM 564 O O . GLU A 1 72 ? 0.439 -6.896 4.132 1.00 95.31 72 GLU A O 1
ATOM 569 N N . SER A 1 73 ? -1.593 -7.498 4.892 1.00 94.81 73 SER A N 1
ATOM 570 C CA . SER A 1 73 ? -1.917 -8.380 3.764 1.00 94.81 73 SER A CA 1
ATOM 571 C C . SER A 1 73 ? -2.045 -7.600 2.448 1.00 94.81 73 SER A C 1
ATOM 573 O O . SER A 1 73 ? -1.360 -7.917 1.469 1.00 94.81 73 SER A O 1
ATOM 575 N N . ILE A 1 74 ? -2.826 -6.511 2.443 1.00 94.81 74 ILE A N 1
ATOM 576 C CA . ILE A 1 74 ? -2.982 -5.618 1.281 1.00 94.81 74 ILE A CA 1
ATOM 577 C C . ILE A 1 74 ? -1.630 -5.007 0.899 1.00 94.81 74 ILE A C 1
ATOM 579 O O . ILE A 1 74 ? -1.259 -5.009 -0.274 1.00 94.81 74 ILE A O 1
ATOM 583 N N . PHE A 1 75 ? -0.848 -4.537 1.875 1.00 96.00 75 PHE A N 1
ATOM 584 C CA . PHE A 1 75 ? 0.496 -4.010 1.632 1.00 96.00 75 PHE A CA 1
ATOM 585 C C . PHE A 1 75 ? 1.394 -5.043 0.940 1.00 96.00 75 PHE A C 1
ATOM 587 O O . PHE A 1 75 ? 2.057 -4.733 -0.051 1.00 96.00 75 PHE A O 1
ATOM 594 N N . SER A 1 76 ? 1.378 -6.287 1.418 1.00 95.81 76 SER A N 1
ATOM 595 C CA . SER A 1 76 ? 2.152 -7.375 0.821 1.00 95.81 76 SER A CA 1
ATOM 596 C C . SER A 1 76 ? 1.723 -7.660 -0.621 1.00 95.81 76 SER A C 1
ATOM 598 O O . SER A 1 76 ? 2.580 -7.890 -1.476 1.00 95.81 76 SER A O 1
ATOM 600 N N . ALA A 1 77 ? 0.419 -7.623 -0.910 1.00 94.94 77 ALA A N 1
ATOM 601 C CA . ALA A 1 77 ? -0.115 -7.787 -2.261 1.00 94.94 77 ALA A CA 1
ATOM 602 C C . ALA A 1 77 ? 0.303 -6.632 -3.189 1.00 94.94 77 ALA A C 1
ATOM 604 O O . ALA A 1 77 ? 0.784 -6.882 -4.293 1.00 94.94 77 ALA A O 1
ATOM 605 N N . VAL A 1 78 ? 0.219 -5.386 -2.715 1.00 95.44 78 VAL A N 1
ATOM 606 C CA . VAL A 1 78 ? 0.651 -4.171 -3.433 1.00 95.44 78 VAL A CA 1
ATOM 607 C C . VAL A 1 78 ? 2.133 -4.240 -3.813 1.00 95.44 78 VAL A C 1
ATOM 609 O O . VAL A 1 78 ? 2.494 -3.991 -4.965 1.00 95.44 78 VAL A O 1
ATOM 612 N N . VAL A 1 79 ? 2.994 -4.625 -2.866 1.00 95.62 79 VAL A N 1
ATOM 613 C CA . VAL A 1 79 ? 4.440 -4.758 -3.101 1.00 95.62 79 VAL A CA 1
ATOM 614 C C . VAL A 1 79 ? 4.727 -5.879 -4.102 1.00 95.62 79 VAL A C 1
ATOM 616 O O . VAL A 1 79 ? 5.460 -5.667 -5.069 1.00 95.62 79 VAL A O 1
ATOM 619 N N . LYS A 1 80 ? 4.125 -7.063 -3.913 1.00 95.00 80 LYS A N 1
ATOM 620 C CA . LYS A 1 80 ? 4.298 -8.213 -4.822 1.00 95.00 80 LYS A CA 1
ATOM 621 C C . LYS A 1 80 ? 3.804 -7.908 -6.236 1.00 95.00 80 LYS A C 1
ATOM 623 O O . LYS A 1 80 ? 4.465 -8.283 -7.202 1.00 95.00 80 LYS A O 1
ATOM 628 N N . GLY A 1 81 ? 2.680 -7.204 -6.347 1.00 94.75 81 GLY A N 1
ATOM 629 C CA . GLY A 1 81 ? 2.090 -6.764 -7.609 1.00 94.75 81 GLY A CA 1
ATOM 630 C C . GLY A 1 81 ? 2.821 -5.595 -8.267 1.00 94.75 81 GLY A C 1
ATOM 631 O O . GLY A 1 81 ? 2.469 -5.223 -9.382 1.00 94.75 81 GLY A O 1
ATOM 632 N N . ARG A 1 82 ? 3.840 -5.022 -7.607 1.00 95.12 82 ARG A N 1
ATOM 633 C CA . ARG A 1 82 ? 4.610 -3.863 -8.087 1.00 95.12 82 ARG A CA 1
ATOM 634 C C . ARG A 1 82 ? 3.711 -2.683 -8.482 1.00 95.12 82 ARG A C 1
ATOM 636 O O . ARG A 1 82 ? 3.917 -2.039 -9.509 1.00 95.12 82 ARG A O 1
ATOM 643 N N . VAL A 1 83 ? 2.688 -2.437 -7.670 1.00 93.69 83 VAL A N 1
ATOM 644 C CA . VAL A 1 83 ? 1.617 -1.487 -7.975 1.00 93.69 83 VAL A CA 1
ATOM 645 C C . VAL A 1 83 ? 2.151 -0.054 -7.984 1.00 93.69 83 VAL A C 1
ATOM 647 O O . VAL A 1 83 ? 2.695 0.441 -7.001 1.00 93.69 83 VAL A O 1
ATOM 650 N N . THR A 1 84 ? 1.959 0.661 -9.086 1.00 93.31 84 THR A N 1
ATOM 651 C CA . THR A 1 84 ? 2.371 2.064 -9.198 1.00 93.31 84 THR A CA 1
ATOM 652 C C . THR A 1 84 ? 1.371 3.009 -8.521 1.00 93.31 84 THR A C 1
ATOM 654 O O . THR A 1 84 ? 0.201 2.653 -8.367 1.00 93.31 84 THR A O 1
ATOM 657 N N . PRO A 1 85 ? 1.776 4.241 -8.145 1.00 91.31 85 PRO A N 1
ATOM 658 C CA . PRO A 1 85 ? 0.887 5.196 -7.478 1.00 91.31 85 PRO A CA 1
ATOM 659 C C . PRO A 1 85 ? -0.433 5.453 -8.217 1.00 91.31 85 PRO A C 1
ATOM 661 O O . PRO A 1 85 ? -1.464 5.586 -7.568 1.00 91.31 85 PRO A O 1
ATOM 664 N N . CYS A 1 86 ? -0.418 5.468 -9.554 1.00 89.75 86 CYS A N 1
ATOM 665 C CA . CYS A 1 86 ? -1.606 5.687 -10.383 1.00 89.75 86 CYS A CA 1
ATOM 666 C C . CYS A 1 86 ? -2.660 4.570 -10.282 1.00 89.75 86 CYS A C 1
ATOM 668 O O . CYS A 1 86 ? -3.845 4.842 -10.426 1.00 89.75 86 CYS A O 1
ATOM 670 N N . THR A 1 87 ? -2.247 3.330 -10.013 1.00 90.94 87 THR A N 1
ATOM 671 C CA . THR A 1 87 ? -3.138 2.160 -9.910 1.00 90.94 87 THR A CA 1
ATOM 672 C C . THR A 1 87 ? -3.430 1.771 -8.466 1.00 90.94 87 THR A C 1
ATOM 674 O O . THR A 1 87 ? -4.304 0.945 -8.220 1.00 90.94 87 THR A O 1
ATOM 677 N N . LEU A 1 88 ? -2.700 2.342 -7.502 1.00 90.56 88 LEU A N 1
ATOM 678 C CA . LEU A 1 88 ? -2.816 1.989 -6.090 1.00 90.56 88 LEU A CA 1
ATOM 679 C C . LEU A 1 88 ? -4.254 2.099 -5.553 1.00 90.56 88 LEU A C 1
ATOM 681 O O . LEU A 1 88 ? -4.678 1.138 -4.917 1.00 90.56 88 LEU A O 1
ATOM 685 N N . PRO A 1 89 ? -5.017 3.185 -5.794 1.00 89.25 89 PRO A N 1
ATOM 686 C CA . PRO A 1 89 ? -6.374 3.297 -5.259 1.00 89.25 89 PRO A CA 1
ATOM 687 C C . PRO A 1 89 ? -7.306 2.192 -5.758 1.00 89.25 89 PRO A C 1
ATOM 689 O O . PRO A 1 89 ? -8.030 1.614 -4.956 1.00 89.25 89 PRO A O 1
ATOM 692 N N . CYS A 1 90 ? -7.236 1.855 -7.051 1.00 87.81 90 CYS A N 1
ATOM 693 C CA . CYS A 1 90 ? -8.061 0.803 -7.642 1.00 87.81 90 CYS A CA 1
ATOM 694 C C . CYS A 1 90 ? -7.728 -0.559 -7.029 1.00 87.81 90 CYS A C 1
ATOM 696 O O . CYS A 1 90 ? -8.611 -1.234 -6.521 1.00 87.81 90 CYS A O 1
ATOM 698 N N . ILE A 1 91 ? -6.438 -0.915 -6.976 1.00 90.12 91 ILE A N 1
ATOM 699 C CA . ILE A 1 91 ? -6.011 -2.212 -6.435 1.00 90.12 91 ILE A CA 1
ATOM 700 C C . ILE A 1 91 ? -6.346 -2.340 -4.948 1.00 90.12 91 ILE A C 1
ATOM 702 O O . ILE A 1 91 ? -6.764 -3.402 -4.504 1.00 90.12 91 ILE A O 1
ATOM 706 N N . VAL A 1 92 ? -6.163 -1.279 -4.158 1.00 88.62 92 VAL A N 1
ATOM 707 C CA . VAL A 1 92 ? -6.533 -1.320 -2.738 1.00 88.62 92 VAL A CA 1
ATOM 708 C C . VAL A 1 92 ? -8.047 -1.453 -2.581 1.00 88.62 92 VAL A C 1
ATOM 710 O O . VAL A 1 92 ? -8.472 -2.246 -1.751 1.00 88.62 92 VAL A O 1
ATOM 713 N N . SER A 1 93 ? -8.847 -0.747 -3.386 1.00 86.12 93 SER A N 1
ATOM 714 C CA . SER A 1 93 ? -10.309 -0.885 -3.375 1.00 86.12 93 SER A CA 1
ATOM 715 C C . SER A 1 93 ? -10.761 -2.305 -3.719 1.00 86.12 93 SER A C 1
ATOM 717 O O . SER A 1 93 ? -11.638 -2.823 -3.044 1.00 86.12 93 SER A O 1
ATOM 719 N N . ASP A 1 94 ? -10.139 -2.946 -4.712 1.00 87.12 94 ASP A N 1
ATOM 720 C CA . ASP A 1 94 ? -10.470 -4.318 -5.125 1.00 87.12 94 ASP A CA 1
ATOM 721 C C . ASP A 1 94 ? -10.085 -5.370 -4.068 1.00 87.12 94 ASP A C 1
ATOM 723 O O . ASP A 1 94 ? -10.636 -6.469 -4.035 1.00 87.12 94 ASP A O 1
ATOM 727 N N . LEU A 1 95 ? -9.093 -5.063 -3.224 1.00 85.88 95 LEU A N 1
ATOM 728 C CA . LEU A 1 95 ? -8.615 -5.950 -2.159 1.00 85.88 9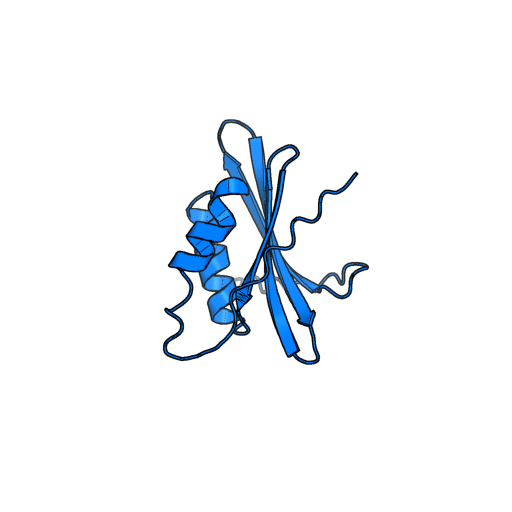5 LEU A CA 1
ATOM 729 C C . LEU A 1 95 ? -9.325 -5.724 -0.822 1.00 85.88 95 LEU A C 1
ATOM 731 O O . LEU A 1 95 ? -9.177 -6.543 0.090 1.00 85.88 95 LEU A O 1
ATOM 735 N N . LEU A 1 96 ? -10.046 -4.612 -0.679 1.00 84.69 96 LEU A N 1
ATOM 736 C CA . LEU A 1 96 ? -10.900 -4.388 0.474 1.00 84.69 96 LEU A CA 1
ATOM 737 C C . LEU A 1 96 ? -12.159 -5.252 0.318 1.00 84.69 96 LEU A C 1
ATOM 739 O O . LEU A 1 96 ? -12.719 -5.320 -0.774 1.00 84.69 96 LEU A O 1
ATOM 743 N N . PRO A 1 97 ? -12.610 -5.932 1.384 1.00 74.25 97 PRO A N 1
ATOM 744 C CA . PRO A 1 97 ? -13.880 -6.640 1.329 1.00 74.25 97 PRO A CA 1
ATOM 745 C C . PRO A 1 97 ? -14.998 -5.641 1.006 1.00 74.25 97 PRO A C 1
ATOM 747 O O . PRO A 1 97 ? -15.032 -4.552 1.585 1.00 74.25 97 PRO A O 1
ATOM 750 N N . ASP A 1 98 ? -15.888 -6.010 0.076 1.00 59.38 98 ASP A N 1
ATOM 751 C CA . ASP A 1 98 ? -17.060 -5.211 -0.285 1.00 59.38 98 ASP A CA 1
ATOM 752 C C . ASP A 1 98 ? -17.780 -4.740 0.982 1.00 59.38 98 ASP A C 1
ATOM 754 O O . ASP A 1 98 ? -17.986 -5.510 1.925 1.00 59.38 98 ASP A O 1
ATOM 758 N N . ALA A 1 99 ? -18.165 -3.464 0.993 1.00 50.25 99 ALA A N 1
ATOM 759 C CA . ALA A 1 99 ? -18.814 -2.776 2.104 1.00 50.25 99 ALA A CA 1
ATOM 760 C C . ALA A 1 99 ? -20.258 -3.263 2.359 1.00 50.25 99 ALA A C 1
ATOM 762 O O . ALA A 1 99 ? -21.183 -2.463 2.476 1.00 50.25 99 ALA A O 1
ATOM 763 N N . ALA A 1 100 ? -20.464 -4.576 2.460 1.00 42.84 100 ALA A N 1
ATOM 764 C CA . ALA A 1 100 ? -21.622 -5.151 3.123 1.00 42.84 100 ALA A CA 1
ATOM 765 C C . ALA A 1 100 ? -21.447 -5.186 4.653 1.00 42.84 100 ALA A C 1
ATOM 767 O O . ALA A 1 100 ? -22.440 -5.382 5.345 1.00 42.84 100 ALA A O 1
ATOM 768 N N . GLU A 1 101 ? -20.238 -4.952 5.192 1.00 48.31 101 GLU A N 1
ATOM 769 C CA . GLU A 1 101 ? -20.029 -5.004 6.648 1.00 48.31 101 GLU A CA 1
ATOM 770 C C . GLU A 1 101 ? -19.205 -3.897 7.311 1.00 48.31 101 GLU A C 1
ATOM 772 O O . GLU A 1 101 ? -19.165 -3.912 8.532 1.00 48.31 101 GLU A O 1
ATOM 777 N N . GLU A 1 102 ? -18.639 -2.885 6.639 1.00 43.19 102 GLU A N 1
ATOM 778 C CA . GLU A 1 102 ? -18.180 -1.701 7.394 1.00 43.19 102 GLU A CA 1
ATOM 779 C C . GLU A 1 102 ? -17.936 -0.462 6.520 1.00 43.19 102 GLU A C 1
ATOM 781 O O . GLU A 1 102 ? -17.129 -0.453 5.590 1.00 43.19 102 GLU A O 1
ATOM 786 N N . GLU A 1 103 ? -18.655 0.611 6.848 1.00 46.75 103 GLU A N 1
ATOM 787 C CA . GLU A 1 103 ? -18.470 1.962 6.328 1.00 46.75 103 GLU A CA 1
ATOM 788 C C . GLU A 1 103 ? -17.003 2.416 6.455 1.00 46.75 103 GLU A C 1
ATOM 790 O O . GLU A 1 103 ? -16.518 2.618 7.567 1.00 46.75 103 GLU A O 1
ATOM 795 N N . ALA A 1 104 ? -16.302 2.617 5.331 1.00 47.00 104 ALA A N 1
ATOM 796 C CA . ALA A 1 104 ? -15.375 3.737 5.087 1.00 47.00 104 ALA A CA 1
ATOM 797 C C . ALA A 1 104 ? -14.396 3.426 3.944 1.00 47.00 104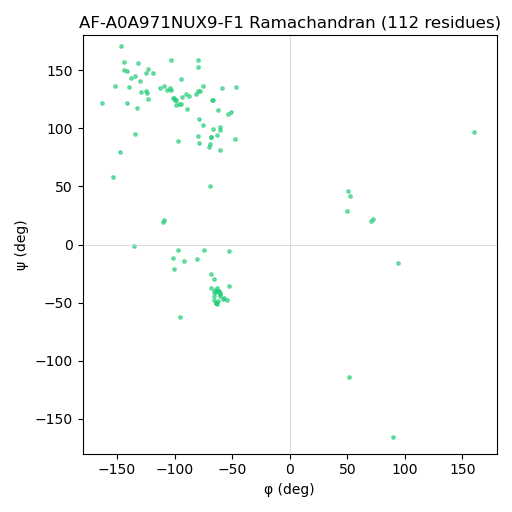 ALA A C 1
ATOM 799 O O . ALA A 1 104 ? -13.318 2.880 4.171 1.00 47.00 104 ALA A O 1
ATOM 800 N N . ALA A 1 105 ? -14.691 3.889 2.728 1.00 41.75 105 ALA A N 1
ATOM 801 C CA . ALA A 1 105 ? -13.658 4.032 1.700 1.00 41.75 105 ALA A CA 1
ATOM 802 C C . ALA A 1 105 ? -14.002 5.120 0.672 1.00 41.75 105 ALA A C 1
ATOM 804 O O . ALA A 1 105 ? -14.051 4.870 -0.524 1.00 41.75 105 ALA A O 1
ATOM 805 N N . VAL A 1 106 ? -14.204 6.362 1.123 1.00 45.34 106 VAL A N 1
ATOM 806 C CA . VAL A 1 106 ? -14.058 7.524 0.231 1.00 45.34 106 VAL A CA 1
ATOM 807 C C . VAL A 1 106 ? -13.253 8.596 0.950 1.00 45.34 106 VAL A C 1
ATOM 809 O O . VAL A 1 106 ? -13.795 9.386 1.711 1.00 45.34 106 VAL A O 1
ATOM 812 N N . PHE A 1 107 ? -11.944 8.620 0.711 1.00 42.72 107 PHE A N 1
ATOM 813 C CA . PHE A 1 107 ? -11.121 9.811 0.923 1.00 42.72 107 PHE A CA 1
ATOM 814 C C . PHE A 1 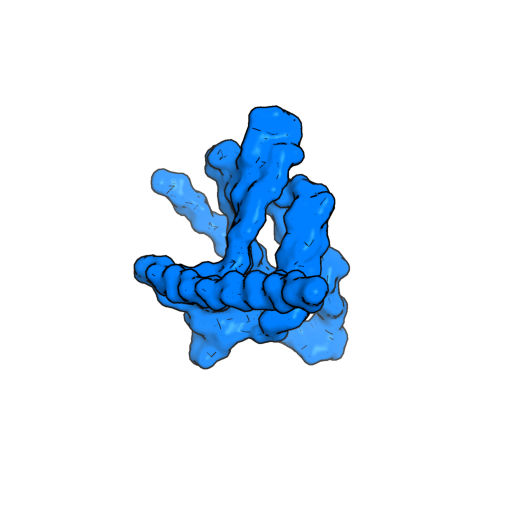107 ? -9.986 9.823 -0.107 1.00 42.72 107 PHE A C 1
ATOM 816 O O . PHE A 1 107 ? -8.837 9.483 0.179 1.00 42.72 107 PHE A O 1
ATOM 823 N N . GLU A 1 108 ? -10.310 10.248 -1.329 1.00 43.72 108 GLU A N 1
ATOM 824 C CA . GLU A 1 108 ? -9.306 10.832 -2.215 1.00 43.72 108 GLU A CA 1
ATOM 825 C C . GLU A 1 108 ? -8.851 12.164 -1.604 1.00 43.72 108 GLU A C 1
ATOM 827 O O . GLU A 1 108 ? -9.506 13.194 -1.740 1.00 43.72 108 GLU A O 1
ATOM 832 N N . MET A 1 109 ? -7.707 12.173 -0.920 1.00 41.75 109 MET A N 1
ATOM 833 C CA . MET A 1 109 ? -6.977 13.422 -0.706 1.00 41.75 109 MET A CA 1
ATOM 834 C C . MET A 1 109 ? -5.872 13.535 -1.749 1.00 41.75 109 MET A C 1
ATOM 836 O O . MET A 1 109 ? -4.721 13.161 -1.509 1.00 41.75 109 MET A O 1
ATOM 840 N N . TYR A 1 110 ? -6.222 14.124 -2.893 1.00 41.28 110 TYR A N 1
ATOM 841 C CA . TYR A 1 110 ? -5.272 14.765 -3.799 1.00 41.28 110 TYR A CA 1
ATOM 842 C C . TYR A 1 110 ? -4.565 15.920 -3.067 1.00 41.28 110 TYR A C 1
ATOM 844 O O . TYR A 1 110 ? -4.904 17.091 -3.223 1.00 41.28 110 TYR A O 1
ATOM 852 N N . TYR A 1 111 ? -3.542 15.619 -2.266 1.00 42.25 111 TYR A N 1
ATOM 853 C CA . TYR A 1 111 ? -2.577 16.639 -1.862 1.00 42.25 111 TYR A CA 1
ATOM 854 C C . TYR A 1 111 ? -1.595 16.853 -3.015 1.00 42.25 111 TYR A C 1
ATOM 856 O O . TYR A 1 111 ? -0.522 16.243 -3.061 1.00 42.25 111 TYR A O 1
ATOM 864 N N . LYS A 1 112 ? -1.956 17.760 -3.936 1.00 31.41 112 LYS A N 1
ATOM 865 C CA . LYS A 1 112 ? -0.963 18.482 -4.739 1.00 31.41 112 LYS A CA 1
ATOM 866 C C . LYS A 1 112 ? 0.018 19.117 -3.759 1.00 31.41 112 LYS A C 1
ATOM 868 O O . LYS A 1 112 ? -0.350 19.995 -2.983 1.00 31.41 112 LYS A O 1
ATOM 873 N N . ALA A 1 113 ? 1.251 18.639 -3.758 1.00 37.22 113 ALA A N 1
ATOM 874 C CA . ALA A 1 113 ? 2.332 19.396 -3.166 1.00 37.22 113 ALA A CA 1
ATOM 875 C C . ALA A 1 113 ? 2.905 20.292 -4.254 1.00 37.22 113 ALA A C 1
ATOM 877 O O . ALA A 1 113 ? 3.389 19.779 -5.262 1.00 37.22 113 ALA A O 1
ATOM 878 N N . ASN A 1 114 ? 2.780 21.600 -4.033 1.00 33.16 114 ASN A N 1
ATOM 879 C CA . ASN A 1 114 ? 3.705 22.575 -4.598 1.00 33.16 114 ASN A CA 1
ATOM 880 C C . ASN A 1 114 ? 5.136 22.252 -4.157 1.00 33.16 114 ASN A C 1
ATOM 882 O O . ASN A 1 114 ? 5.296 21.762 -3.009 1.00 33.16 114 ASN A O 1
#

Mean predicted aligned error: 11.12 Å

pLDDT: mean 76.77, std 22.83, range [31.41, 97.31]

Foldseek 3Di:
DDDPPPPPPPPQDQDPQQKTWDDWDWDDDPNWIKIWTWIWHQDPNAIWIWIWIDTDPDIDIATLGRDPVSNVVLSVVCRVVVPHRVCSRVSSVVSDPPPPPDDDGDDPDPPPDD

Secondary structure (DSSP, 8-state):
-------------EETTTEEEEEEEEEEETTEEEEEEEEEEEETTEEEEEEEEEETTEEEEEE--S-HHHHHHHHHHHHHTT--TTTHHHHHHHHSPPTTS-------------

Nearest PDB structures (foldseek):
  6e8a-assembly1_A-3  TM=6.946E-01  e=1.816E-01  Salmonella enterica subsp. enterica serovar Typhimurium
  6e8a-assembly2_B-2  TM=6.732E-01  e=5.157E-01  Salmonella enterica subsp. enterica serovar Typhimurium
  2xb3-assembly1_A  TM=6.275E-01  e=5.157E-01  Thermosynechococcus vestitus BP-1
  1tu1-assembly1_A  TM=6.833E-01  e=1.304E+00  Pseudomonas aeruginosa PAO1
  5kpe-assembly1_A  TM=7.489E-01  e=2.328E+00  synthetic construct

Radius of gyration: 15.05 Å; Cα contacts (8 Å, |Δi|>4): 176; chains: 1; bounding box: 43×49×33 Å

Solvent-accessible surface area (backbone atoms only — not comparable to full-atom values): 7074 Å² total; per-residue (Å²): 139,84,84,80,80,79,76,77,77,69,74,59,52,69,44,102,80,67,31,28,41,65,50,75,53,71,42,79,54,96,92,39,62,32,43,36,36,36,28,44,31,72,55,100,89,40,63,36,29,34,41,34,27,33,36,89,93,45,69,38,71,39,77,47,46,66,50,64,71,56,27,53,51,53,49,51,49,41,58,75,66,59,56,48,40,91,49,39,60,60,56,50,56,73,69,45,78,73,75,86,79,62,98,78,90,84,75,89,74,84,74,80,75,130